Protein AF-A0A534W1B5-F1 (afdb_monomer_lite)

Structure (mmCIF, N/CA/C/O backbone):
data_AF-A0A534W1B5-F1
#
_entry.id   AF-A0A534W1B5-F1
#
loop_
_atom_site.group_PDB
_atom_site.id
_atom_site.type_symbol
_atom_site.label_atom_id
_atom_site.label_alt_id
_atom_site.label_comp_id
_atom_site.label_asym_id
_atom_site.label_entity_id
_atom_site.label_seq_id
_atom_site.pdbx_PDB_ins_code
_atom_site.Cartn_x
_atom_site.Cartn_y
_atom_site.Cartn_z
_atom_site.occupancy
_atom_site.B_iso_or_equiv
_atom_site.auth_seq_id
_atom_site.auth_comp_id
_atom_site.auth_asym_id
_atom_site.auth_atom_id
_atom_site.pdbx_PDB_model_num
ATOM 1 N N . MET A 1 1 ? 10.243 6.006 29.711 1.00 44.88 1 MET A N 1
ATOM 2 C CA . MET A 1 1 ? 9.393 5.109 28.895 1.00 44.88 1 MET A CA 1
ATOM 3 C C . MET A 1 1 ? 9.119 5.809 27.574 1.00 44.88 1 MET A C 1
ATOM 5 O O . MET A 1 1 ? 8.767 6.979 27.606 1.00 44.88 1 MET A O 1
ATOM 9 N N . LYS A 1 2 ? 9.389 5.174 26.429 1.00 53.03 2 LYS A N 1
ATOM 10 C CA . LYS A 1 2 ? 9.170 5.787 25.109 1.00 53.03 2 LYS A CA 1
ATOM 11 C C . LYS A 1 2 ? 7.840 5.260 24.572 1.00 53.03 2 LYS A C 1
ATOM 13 O O . LYS A 1 2 ? 7.810 4.198 23.958 1.00 53.03 2 LYS A O 1
ATOM 18 N N . SER A 1 3 ? 6.763 5.940 24.949 1.00 62.56 3 SER A N 1
ATOM 19 C CA . SER A 1 3 ? 5.385 5.529 24.678 1.00 62.56 3 SER A CA 1
ATOM 20 C C . SER A 1 3 ? 5.034 5.663 23.190 1.00 62.56 3 SER A C 1
ATOM 22 O O . SER A 1 3 ? 5.501 6.578 22.514 1.00 62.56 3 SER A O 1
ATOM 24 N N . ASP A 1 4 ? 4.224 4.714 22.716 1.00 73.00 4 ASP A N 1
ATOM 25 C CA . ASP A 1 4 ? 3.434 4.740 21.473 1.00 73.00 4 ASP A CA 1
ATOM 26 C C . ASP A 1 4 ? 4.147 4.416 20.145 1.00 73.00 4 ASP A C 1
ATOM 28 O O . ASP A 1 4 ? 3.886 5.032 19.112 1.00 73.00 4 ASP A O 1
ATOM 32 N N . ARG A 1 5 ? 5.011 3.388 20.115 1.00 74.06 5 ARG A N 1
ATOM 33 C CA . ARG A 1 5 ? 5.514 2.813 18.848 1.00 74.06 5 ARG A CA 1
ATOM 34 C 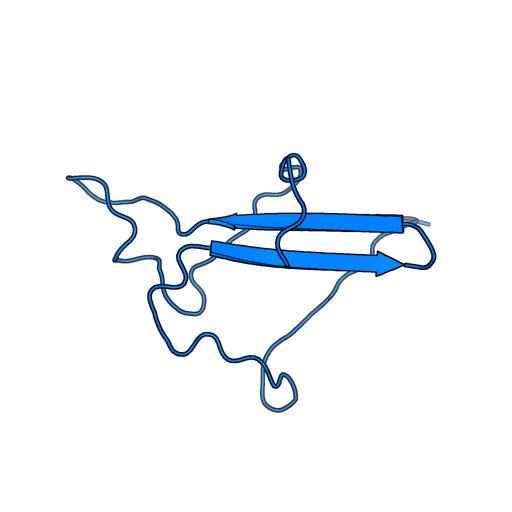C . ARG A 1 5 ? 4.887 1.453 18.551 1.00 74.06 5 ARG A C 1
ATOM 36 O O . ARG A 1 5 ? 5.260 0.458 19.165 1.00 74.06 5 ARG A O 1
ATOM 43 N N . ILE A 1 6 ? 4.048 1.393 17.520 1.00 75.69 6 ILE A N 1
ATOM 44 C CA . ILE A 1 6 ? 3.622 0.134 16.896 1.00 75.69 6 ILE A CA 1
ATOM 45 C C . ILE A 1 6 ? 4.615 -0.203 15.779 1.00 75.69 6 ILE A C 1
ATOM 47 O O . ILE A 1 6 ? 4.897 0.626 14.918 1.00 75.69 6 ILE A O 1
ATOM 51 N N . THR A 1 7 ? 5.197 -1.404 15.806 1.00 79.50 7 THR A N 1
ATOM 52 C CA . THR A 1 7 ? 6.050 -1.922 14.723 1.00 79.50 7 THR A CA 1
ATOM 53 C C . THR A 1 7 ? 5.405 -3.176 14.159 1.00 79.50 7 THR A C 1
ATOM 55 O O . THR A 1 7 ? 5.318 -4.183 14.855 1.00 79.50 7 THR A O 1
ATOM 58 N N . VAL A 1 8 ? 4.977 -3.115 12.900 1.00 76.12 8 VAL A N 1
ATOM 59 C CA . VAL A 1 8 ? 4.469 -4.272 12.157 1.00 76.12 8 VAL A CA 1
ATOM 60 C C . VAL A 1 8 ? 5.611 -4.824 11.312 1.00 76.12 8 VAL A C 1
ATOM 62 O O . VAL A 1 8 ? 6.265 -4.073 10.591 1.00 76.12 8 VAL A O 1
ATOM 65 N N . ARG A 1 9 ? 5.881 -6.126 11.421 1.00 76.94 9 ARG A N 1
ATOM 66 C CA . ARG A 1 9 ? 6.841 -6.834 10.567 1.00 76.94 9 ARG A CA 1
ATOM 67 C C . ARG A 1 9 ? 6.085 -7.924 9.817 1.00 76.94 9 ARG A C 1
ATOM 69 O O . ARG A 1 9 ? 5.472 -8.771 10.456 1.00 76.94 9 ARG A O 1
ATOM 76 N N . GLY A 1 10 ? 6.125 -7.874 8.491 1.00 70.75 10 GLY A N 1
ATOM 77 C CA . GLY A 1 10 ? 5.568 -8.890 7.598 1.00 70.75 10 GLY A CA 1
ATOM 78 C C . GLY A 1 10 ? 6.653 -9.440 6.670 1.00 70.75 10 GLY A C 1
ATOM 79 O O . GLY A 1 10 ? 7.614 -8.734 6.370 1.00 70.75 10 GLY A O 1
ATOM 80 N N . GLY A 1 11 ? 6.523 -10.703 6.263 1.00 69.94 11 GLY A N 1
ATOM 81 C CA . GLY A 1 11 ? 7.461 -11.425 5.392 1.00 69.94 11 GLY A CA 1
ATOM 82 C C . GLY A 1 11 ? 7.653 -12.892 5.812 1.00 69.94 11 GLY A C 1
ATOM 83 O O . GLY A 1 11 ? 7.201 -13.290 6.885 1.00 69.94 11 GLY A O 1
ATOM 84 N N . HIS A 1 12 ? 8.376 -13.673 4.998 1.00 64.62 12 HIS A N 1
ATOM 85 C CA . HIS A 1 12 ? 8.648 -15.116 5.187 1.00 64.62 12 HIS A CA 1
ATOM 86 C C . HIS A 1 12 ? 7.387 -16.011 5.107 1.00 64.62 12 HIS A C 1
ATOM 88 O O . HIS A 1 12 ? 6.334 -15.568 4.656 1.00 64.62 12 HIS A O 1
ATOM 94 N N . SER A 1 13 ? 7.497 -17.291 5.490 1.00 60.22 13 SER A N 1
ATOM 95 C CA . SER A 1 13 ? 6.502 -18.352 5.234 1.00 60.22 13 SER A CA 1
ATOM 96 C C . SER A 1 13 ? 5.098 -18.103 5.796 1.00 60.22 13 SER A C 1
ATOM 98 O O . SER A 1 13 ? 4.145 -18.702 5.311 1.00 60.22 13 SER A O 1
ATOM 100 N N . ASN A 1 14 ? 4.955 -17.233 6.799 1.00 63.81 14 ASN A N 1
ATOM 101 C CA . ASN A 1 14 ? 3.676 -16.970 7.468 1.00 63.81 14 ASN A CA 1
ATOM 102 C C . ASN A 1 14 ? 2.965 -15.707 6.955 1.00 63.81 14 ASN A C 1
ATOM 104 O O . ASN A 1 14 ? 1.889 -15.373 7.447 1.00 63.81 14 ASN A O 1
ATOM 108 N N . TRP A 1 15 ? 3.550 -14.987 5.992 1.00 71.69 15 TRP A N 1
ATOM 109 C CA . TRP A 1 15 ? 2.917 -13.826 5.374 1.00 71.69 15 TRP A CA 1
ATOM 110 C C . TRP A 1 15 ? 2.301 -14.232 4.035 1.00 71.69 15 TRP A C 1
ATOM 112 O O . TRP A 1 15 ? 3.006 -14.496 3.064 1.00 71.69 15 TRP A O 1
ATOM 122 N N . THR A 1 16 ? 0.973 -14.309 3.988 1.00 67.12 16 THR A N 1
ATOM 123 C CA . THR A 1 16 ? 0.231 -14.847 2.835 1.00 67.12 16 THR A CA 1
ATOM 124 C C . THR A 1 16 ? 0.197 -13.904 1.633 1.00 67.12 16 THR A C 1
ATOM 126 O O . THR A 1 16 ? -0.123 -14.339 0.530 1.00 67.12 16 THR A O 1
ATOM 129 N N . TYR A 1 17 ? 0.543 -12.626 1.816 1.00 68.06 17 TYR A N 1
ATOM 130 C CA . TYR A 1 17 ? 0.531 -11.633 0.745 1.00 68.06 17 TYR A CA 1
ATOM 131 C C . TYR A 1 17 ? 1.902 -11.524 0.066 1.00 68.06 17 TYR A C 1
ATOM 133 O O . TYR A 1 17 ? 2.860 -11.013 0.650 1.00 68.06 17 TYR A O 1
ATOM 141 N N . ARG A 1 18 ? 2.003 -11.999 -1.178 1.00 70.44 18 ARG A N 1
ATOM 142 C CA . ARG A 1 18 ? 3.230 -11.952 -1.986 1.00 70.44 18 ARG A CA 1
ATOM 143 C C . ARG A 1 18 ? 3.163 -10.789 -2.977 1.00 70.44 18 ARG A C 1
ATOM 145 O O . ARG A 1 18 ? 2.144 -10.581 -3.618 1.00 70.44 18 ARG A O 1
ATOM 152 N N . LEU A 1 19 ? 4.265 -10.054 -3.122 1.00 71.94 19 LEU A N 1
ATOM 153 C CA . LEU A 1 19 ? 4.431 -9.001 -4.136 1.00 71.94 19 LEU A CA 1
ATOM 154 C C . LEU A 1 19 ? 5.017 -9.572 -5.444 1.00 71.94 19 LEU A C 1
ATOM 156 O O . LEU A 1 19 ? 5.895 -8.969 -6.049 1.00 71.94 19 LEU A O 1
ATOM 160 N N . ASP A 1 20 ? 4.603 -10.767 -5.857 1.00 71.00 20 ASP A N 1
ATOM 161 C CA . ASP A 1 20 ? 5.251 -11.522 -6.941 1.00 71.00 20 ASP A CA 1
ATOM 162 C C . ASP A 1 20 ? 4.816 -11.118 -8.361 1.00 71.00 20 ASP A C 1
ATOM 164 O O . ASP A 1 20 ? 5.416 -11.585 -9.326 1.00 71.00 20 ASP A O 1
ATOM 168 N N . GLN A 1 21 ? 3.828 -10.229 -8.500 1.00 71.00 21 GLN A N 1
ATOM 169 C CA . GLN A 1 21 ? 3.359 -9.698 -9.787 1.00 71.00 21 GLN A CA 1
ATOM 170 C C . GLN A 1 21 ? 3.722 -8.207 -9.951 1.00 71.00 21 GLN A C 1
ATOM 172 O O . GLN A 1 21 ? 2.914 -7.344 -9.612 1.00 71.00 21 GLN A O 1
ATOM 177 N N . PRO A 1 22 ? 4.930 -7.859 -10.428 1.00 70.50 22 PRO A N 1
ATOM 178 C CA . PRO A 1 22 ? 5.232 -6.492 -10.853 1.00 70.50 22 PRO A CA 1
ATOM 179 C C . PRO A 1 22 ? 4.478 -6.128 -12.154 1.00 70.50 22 PRO A C 1
ATOM 181 O O . PRO A 1 22 ? 4.225 -7.017 -12.970 1.00 70.50 22 PRO A O 1
ATOM 184 N N . PRO A 1 23 ? 4.187 -4.838 -12.416 1.00 84.50 23 PRO A N 1
ATOM 185 C CA . PRO A 1 23 ? 4.415 -3.686 -11.545 1.00 84.50 23 PRO A CA 1
ATOM 186 C C . PRO A 1 23 ? 3.298 -3.514 -10.504 1.00 84.50 23 PRO A C 1
ATOM 188 O O . PRO A 1 23 ? 2.116 -3.625 -10.814 1.00 84.50 23 PRO A O 1
ATOM 191 N N . GLN A 1 24 ? 3.680 -3.184 -9.274 1.00 86.56 24 GLN A N 1
ATOM 192 C CA . GLN A 1 24 ? 2.765 -2.853 -8.181 1.00 86.56 24 GLN A CA 1
ATOM 193 C C . GLN A 1 24 ? 2.478 -1.348 -8.118 1.00 86.56 24 GLN A C 1
ATOM 195 O O . GLN A 1 24 ? 1.466 -0.927 -7.558 1.00 86.56 24 GLN A O 1
ATOM 200 N N . GLY A 1 25 ? 3.380 -0.514 -8.647 1.00 90.25 25 GLY A N 1
ATOM 201 C CA . GLY A 1 25 ? 3.311 0.948 -8.607 1.00 90.25 25 GLY A CA 1
ATOM 202 C C . GLY A 1 25 ? 3.580 1.539 -7.220 1.00 90.25 25 GLY A C 1
ATOM 203 O O . GLY A 1 25 ? 4.366 2.478 -7.077 1.00 90.25 25 GLY A O 1
ATOM 204 N N . SER A 1 26 ? 2.967 0.986 -6.173 1.00 89.50 26 SER A N 1
ATOM 205 C CA . SER A 1 26 ? 3.144 1.393 -4.780 1.00 89.50 26 SER A CA 1
ATOM 206 C C . SER A 1 26 ? 2.758 0.286 -3.802 1.00 89.50 26 SER A C 1
ATOM 208 O O . SER A 1 26 ? 1.888 -0.527 -4.096 1.00 89.50 26 SER A O 1
ATOM 210 N N . VAL A 1 27 ? 3.337 0.314 -2.602 1.00 88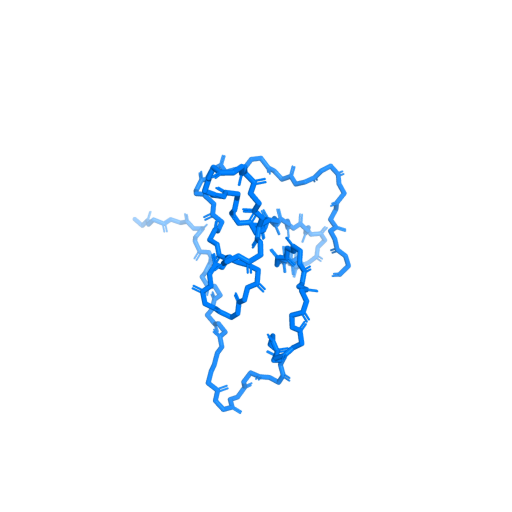.00 27 VAL A N 1
ATOM 211 C CA . VAL A 1 27 ? 2.904 -0.511 -1.466 1.00 88.00 27 VAL A CA 1
ATOM 212 C C . VAL A 1 27 ? 2.344 0.397 -0.378 1.00 88.00 27 VAL A C 1
ATOM 214 O O . VAL A 1 27 ? 3.018 1.323 0.075 1.00 88.00 27 VAL A O 1
ATOM 217 N N . ALA A 1 28 ? 1.124 0.115 0.073 1.00 89.44 28 ALA A N 1
ATOM 218 C CA . ALA A 1 28 ? 0.464 0.861 1.135 1.00 89.44 28 ALA A CA 1
ATOM 219 C C . ALA A 1 28 ? 0.216 -0.009 2.371 1.00 89.44 28 ALA A C 1
ATOM 221 O O . ALA A 1 28 ? 0.062 -1.225 2.285 1.00 89.44 28 ALA A O 1
ATOM 222 N N . VAL A 1 29 ? 0.167 0.633 3.536 1.00 86.38 29 VAL A N 1
ATOM 223 C CA . VAL A 1 29 ? -0.230 0.007 4.799 1.00 86.38 29 VAL A CA 1
ATOM 224 C C . VAL A 1 29 ? -1.378 0.808 5.383 1.00 86.38 29 VAL A C 1
ATOM 226 O O . VAL A 1 29 ? -1.258 2.022 5.544 1.00 86.38 29 VAL A O 1
ATOM 229 N N . ARG A 1 30 ? -2.456 0.113 5.755 1.00 89.56 30 ARG A N 1
ATOM 230 C CA . ARG A 1 30 ? -3.562 0.642 6.555 1.00 89.56 30 ARG A CA 1
ATOM 231 C C . ARG A 1 30 ? -3.604 -0.082 7.896 1.00 89.56 30 ARG A C 1
ATOM 233 O O . ARG A 1 30 ? -3.818 -1.289 7.950 1.00 89.56 30 ARG A O 1
ATOM 240 N N . LEU A 1 31 ? -3.426 0.663 8.980 1.00 87.25 31 LEU A N 1
ATOM 241 C CA . LEU A 1 31 ? -3.551 0.176 10.349 1.00 87.25 31 LEU A CA 1
ATOM 242 C C . LEU A 1 31 ? -4.829 0.743 10.964 1.00 87.25 31 LEU A C 1
ATOM 244 O O . LEU A 1 31 ? -4.961 1.957 11.099 1.00 87.25 31 LEU A O 1
ATOM 248 N N . THR A 1 32 ? -5.741 -0.138 11.371 1.00 89.69 32 THR A N 1
ATOM 249 C CA . THR A 1 32 ? -6.966 0.245 12.086 1.00 89.69 32 THR A CA 1
ATOM 250 C C . THR A 1 32 ? -6.893 -0.273 13.518 1.00 89.69 32 THR A C 1
ATOM 252 O O . THR A 1 32 ? -6.675 -1.464 13.728 1.00 89.69 32 THR A O 1
ATOM 255 N N . VAL A 1 33 ? -7.050 0.612 14.503 1.00 87.12 33 VAL A N 1
ATOM 256 C CA . VAL A 1 33 ? -7.053 0.283 15.936 1.00 87.12 33 VAL A CA 1
ATOM 257 C C . VAL A 1 33 ? -8.274 0.933 16.581 1.00 87.12 33 VAL A C 1
ATOM 259 O O . VAL A 1 33 ? -8.340 2.157 16.723 1.00 87.12 33 VAL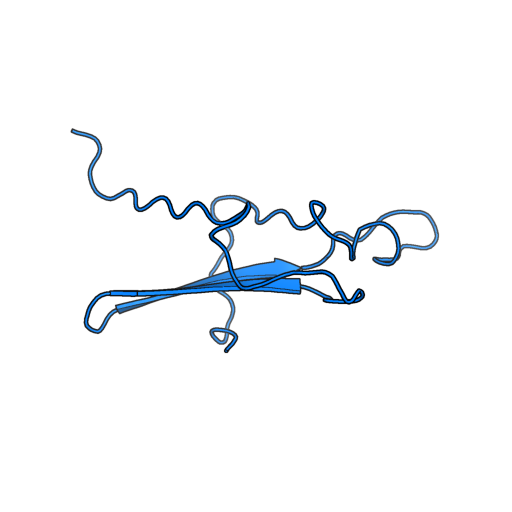 A O 1
ATOM 262 N N . GLY A 1 34 ? -9.259 0.115 16.958 1.00 89.62 34 GLY A N 1
ATOM 263 C CA . GLY A 1 34 ? -10.569 0.609 17.384 1.00 89.62 34 GLY A CA 1
ATOM 264 C C . GLY A 1 34 ? -11.207 1.450 16.276 1.00 89.62 34 GLY A C 1
ATOM 265 O O . GLY A 1 34 ? -11.398 0.971 15.165 1.00 89.62 34 GLY A O 1
ATOM 266 N N . THR A 1 35 ? -11.489 2.721 16.564 1.00 90.81 35 THR A N 1
ATOM 267 C CA . THR A 1 35 ? -12.053 3.680 15.597 1.00 90.81 35 THR A CA 1
ATOM 268 C C . THR A 1 35 ? -10.998 4.498 14.845 1.00 90.81 35 THR A C 1
ATOM 270 O O . THR A 1 35 ? -11.343 5.315 13.992 1.00 90.81 35 THR A O 1
ATOM 273 N N . ARG A 1 36 ? -9.707 4.328 15.156 1.00 88.00 36 ARG A N 1
ATOM 274 C CA . ARG A 1 36 ? -8.620 5.106 14.549 1.00 88.00 36 ARG A CA 1
ATOM 275 C C . ARG A 1 36 ? -8.035 4.358 13.362 1.00 88.00 36 ARG A C 1
ATOM 277 O O . ARG A 1 36 ? -7.676 3.193 13.491 1.00 88.00 36 ARG A O 1
ATOM 284 N N . THR A 1 37 ? -7.869 5.059 12.245 1.00 89.88 37 THR A N 1
ATOM 285 C CA . THR A 1 37 ? -7.193 4.541 11.050 1.00 89.88 37 THR A CA 1
ATOM 286 C C . THR A 1 37 ? -5.962 5.384 10.752 1.00 89.88 37 THR A C 1
ATOM 288 O O . THR A 1 37 ? -6.026 6.612 10.760 1.00 89.88 37 THR A O 1
ATOM 291 N N . TRP A 1 38 ? -4.843 4.721 10.485 1.00 87.62 38 TRP A N 1
ATOM 292 C CA . TRP A 1 38 ? -3.613 5.330 9.999 1.00 87.62 38 TRP A CA 1
ATOM 293 C C . TRP A 1 38 ? -3.189 4.661 8.700 1.00 87.62 38 TRP A C 1
ATOM 295 O O . TRP A 1 38 ? -3.296 3.440 8.568 1.00 87.62 38 TRP A O 1
ATOM 305 N N . CYS A 1 39 ? -2.682 5.456 7.762 1.00 90.44 39 CYS A N 1
ATOM 306 C CA . CYS A 1 39 ? -2.243 4.961 6.470 1.00 90.44 39 CYS A CA 1
ATOM 307 C C . CYS A 1 39 ? -0.906 5.564 6.068 1.00 90.44 39 CYS A C 1
ATOM 309 O O . CYS A 1 39 ? -0.644 6.744 6.303 1.00 90.44 39 CYS A O 1
ATOM 311 N N . ALA A 1 40 ? -0.100 4.752 5.399 1.00 90.38 40 ALA A N 1
ATOM 312 C CA . ALA A 1 40 ? 1.090 5.185 4.691 1.00 90.38 40 ALA A CA 1
ATOM 313 C C . ALA A 1 40 ? 1.099 4.577 3.295 1.00 90.38 40 ALA A C 1
ATOM 315 O O . ALA A 1 40 ? 0.626 3.460 3.092 1.00 90.38 40 ALA A O 1
ATOM 316 N N . ASN A 1 41 ? 1.666 5.319 2.351 1.00 91.25 41 ASN A N 1
ATOM 317 C CA . ASN A 1 41 ? 1.882 4.862 0.989 1.00 91.25 41 ASN A CA 1
ATOM 318 C C . ASN A 1 41 ? 3.362 5.014 0.628 1.00 91.25 41 ASN A C 1
ATOM 320 O O . ASN A 1 41 ? 3.949 6.070 0.868 1.00 91.25 41 ASN A O 1
ATOM 324 N N . ALA A 1 42 ? 3.952 3.973 0.051 1.00 92.12 42 ALA A N 1
ATOM 325 C CA . ALA A 1 42 ? 5.319 3.959 -0.445 1.00 92.12 42 ALA A CA 1
ATOM 326 C C . ALA A 1 42 ? 5.298 3.703 -1.963 1.00 92.12 42 ALA A C 1
ATOM 328 O O . ALA A 1 42 ? 5.179 2.548 -2.380 1.00 92.12 42 ALA A O 1
ATOM 329 N N . PRO A 1 43 ? 5.387 4.749 -2.806 1.00 91.94 43 PRO A N 1
ATOM 330 C CA . PRO A 1 43 ? 5.458 4.576 -4.254 1.00 91.94 43 PRO A CA 1
ATOM 331 C C . PRO A 1 43 ? 6.788 3.949 -4.689 1.00 91.94 43 PRO A C 1
ATOM 333 O O . PRO A 1 43 ? 7.806 4.075 -3.999 1.00 91.94 43 PRO A O 1
ATOM 336 N N . ALA A 1 44 ? 6.791 3.305 -5.858 1.00 93.69 44 ALA A N 1
ATOM 337 C CA . ALA A 1 44 ? 8.016 2.863 -6.511 1.00 93.69 44 ALA A CA 1
ATOM 338 C C . ALA A 1 44 ? 8.932 4.069 -6.753 1.00 93.69 44 ALA A C 1
ATOM 340 O O . ALA A 1 44 ? 8.509 5.127 -7.225 1.00 93.69 44 ALA A O 1
ATOM 341 N N . ARG A 1 45 ? 10.213 3.918 -6.420 1.00 93.88 45 ARG A N 1
ATOM 342 C CA . ARG A 1 45 ? 11.184 5.005 -6.555 1.00 93.88 45 ARG A CA 1
ATOM 343 C C . ARG A 1 45 ? 11.474 5.286 -8.033 1.00 93.88 45 ARG A C 1
ATOM 345 O O . ARG A 1 45 ? 11.856 4.381 -8.772 1.00 93.88 45 ARG A O 1
ATOM 352 N N . THR A 1 46 ? 11.400 6.548 -8.442 1.00 94.81 46 THR A N 1
ATOM 353 C CA . THR A 1 46 ? 11.870 6.982 -9.765 1.00 94.81 46 THR A CA 1
ATOM 354 C C . THR A 1 46 ? 13.397 7.063 -9.793 1.00 94.81 46 THR A C 1
ATOM 356 O O . THR A 1 46 ? 14.014 7.611 -8.879 1.00 94.81 46 THR A O 1
ATOM 359 N N . SER A 1 47 ? 14.025 6.523 -10.837 1.00 93.81 47 SER A N 1
ATOM 360 C CA . SER A 1 47 ? 15.478 6.593 -11.040 1.00 93.81 47 SER A CA 1
ATOM 361 C C . SER A 1 47 ? 15.861 6.518 -12.522 1.00 93.81 47 SER A C 1
ATOM 363 O O . SER A 1 47 ? 15.032 6.156 -13.354 1.00 93.81 47 SER A O 1
ATOM 365 N N . GLY A 1 48 ? 17.130 6.797 -12.833 1.00 94.12 48 GLY A N 1
ATOM 366 C CA . GLY A 1 48 ? 17.684 6.701 -14.187 1.00 94.12 48 GLY A CA 1
ATOM 367 C C . GLY A 1 48 ? 17.575 7.992 -15.001 1.00 94.12 48 GLY A C 1
ATOM 368 O O . GLY A 1 48 ? 17.052 9.002 -14.528 1.00 94.12 48 GLY A O 1
ATOM 369 N N . ASN A 1 49 ? 18.105 7.943 -16.224 1.00 92.31 49 ASN A N 1
ATOM 370 C CA . ASN A 1 49 ? 17.992 8.999 -17.225 1.00 92.31 49 ASN A CA 1
ATOM 371 C C . ASN A 1 49 ? 17.740 8.351 -18.605 1.00 92.31 49 ASN A C 1
ATOM 373 O O . ASN A 1 49 ? 18.673 7.756 -19.148 1.00 92.31 49 ASN A O 1
ATOM 377 N N . PRO A 1 50 ? 16.514 8.407 -19.159 1.00 92.56 50 PRO A N 1
ATOM 378 C CA . PRO A 1 50 ? 15.351 9.146 -18.656 1.00 92.56 50 PRO A CA 1
ATOM 379 C C . PRO A 1 50 ? 14.755 8.554 -17.356 1.00 92.56 50 PRO A C 1
ATOM 381 O O . PRO A 1 50 ? 14.907 7.355 -17.104 1.00 92.56 50 PRO A O 1
ATOM 384 N N . PRO A 1 51 ? 14.085 9.367 -16.511 1.00 94.56 51 PRO A N 1
ATOM 385 C CA . PRO A 1 51 ? 13.519 8.902 -15.243 1.00 94.56 51 PRO A CA 1
ATOM 386 C C . PRO A 1 51 ? 12.408 7.856 -15.432 1.00 94.56 51 PRO A C 1
ATOM 388 O O . PRO A 1 51 ? 11.445 8.096 -16.157 1.00 94.56 51 PRO A O 1
ATOM 391 N N . SER A 1 52 ? 12.502 6.716 -14.740 1.00 94.69 52 SER A N 1
ATOM 392 C CA . SER A 1 52 ? 11.455 5.682 -14.720 1.00 94.69 52 SER A CA 1
ATOM 393 C C . SER A 1 52 ? 11.392 4.927 -13.384 1.00 94.69 52 SER A C 1
ATOM 395 O O . SER A 1 52 ? 12.328 4.972 -12.581 1.00 94.69 52 SER A O 1
ATOM 397 N N . THR A 1 53 ? 10.287 4.220 -13.137 1.00 94.62 53 THR A N 1
ATOM 398 C CA . THR A 1 53 ? 10.101 3.348 -11.961 1.00 94.62 53 THR A CA 1
ATOM 399 C C . THR A 1 53 ? 10.410 1.878 -12.244 1.00 94.62 53 THR A C 1
ATOM 401 O O . THR A 1 53 ? 10.526 1.106 -11.298 1.00 94.62 53 THR A O 1
ATOM 404 N N . ALA A 1 54 ? 10.611 1.487 -13.508 1.00 92.12 54 ALA A N 1
ATOM 405 C CA . ALA A 1 54 ? 10.710 0.087 -13.938 1.00 92.12 54 ALA A CA 1
ATOM 406 C C . ALA A 1 54 ? 11.760 -0.733 -13.164 1.00 92.12 54 ALA A C 1
ATOM 408 O O . ALA A 1 54 ? 11.539 -1.899 -12.864 1.00 92.12 54 ALA A O 1
ATOM 409 N N . ALA A 1 55 ? 12.885 -0.114 -12.788 1.00 91.56 55 ALA A N 1
ATOM 410 C CA . ALA A 1 55 ? 13.952 -0.777 -12.034 1.00 91.56 55 ALA A CA 1
ATOM 411 C C . ALA A 1 55 ? 13.683 -0.913 -10.519 1.00 91.56 55 ALA A C 1
ATOM 413 O O . ALA A 1 55 ? 14.394 -1.653 -9.842 1.00 91.56 55 ALA A O 1
ATOM 414 N N . ASN A 1 56 ? 12.715 -0.172 -9.966 1.00 92.44 56 ASN A N 1
ATOM 415 C CA . ASN A 1 56 ? 12.393 -0.183 -8.533 1.00 92.44 56 ASN A CA 1
ATOM 416 C C . ASN A 1 56 ? 10.957 -0.648 -8.241 1.00 92.44 56 ASN A C 1
ATOM 418 O O . ASN A 1 56 ? 10.589 -0.737 -7.074 1.00 92.44 56 ASN A O 1
ATOM 422 N N . ASP A 1 57 ? 10.148 -0.928 -9.261 1.00 92.31 57 ASP A N 1
ATOM 423 C CA . ASP A 1 57 ? 8.795 -1.468 -9.119 1.00 92.31 57 ASP A CA 1
ATOM 424 C C . ASP A 1 57 ? 8.831 -3.001 -9.000 1.00 92.31 57 ASP A C 1
ATOM 426 O O . ASP A 1 57 ? 8.329 -3.747 -9.840 1.00 92.31 57 ASP A O 1
ATOM 430 N N . THR A 1 58 ? 9.547 -3.476 -7.980 1.00 88.50 58 THR A N 1
ATOM 431 C CA . THR A 1 58 ? 9.788 -4.899 -7.727 1.00 88.50 58 THR A CA 1
ATOM 432 C C . THR A 1 58 ? 9.811 -5.182 -6.227 1.00 88.50 58 THR A C 1
ATOM 434 O O . THR A 1 58 ? 9.928 -4.274 -5.399 1.00 88.50 58 THR A O 1
ATOM 437 N N . VAL A 1 59 ? 9.767 -6.467 -5.870 1.00 85.44 59 VAL A N 1
ATOM 438 C CA . VAL A 1 59 ? 9.955 -6.945 -4.490 1.00 85.44 59 VAL A CA 1
ATOM 439 C C . VAL A 1 59 ? 11.207 -6.315 -3.855 1.00 85.44 59 VAL A C 1
ATOM 441 O O . VAL A 1 59 ? 12.201 -6.067 -4.539 1.00 85.44 59 VAL A O 1
ATOM 444 N N . ASP A 1 60 ? 11.126 -6.017 -2.554 1.00 84.50 60 ASP A N 1
ATOM 445 C CA . ASP A 1 60 ? 12.187 -5.439 -1.708 1.00 84.50 60 ASP A CA 1
ATOM 446 C C . ASP A 1 60 ? 12.695 -4.034 -2.092 1.00 84.50 60 ASP A C 1
ATOM 448 O O . ASP A 1 60 ? 13.669 -3.540 -1.517 1.00 84.50 60 ASP A O 1
ATOM 452 N N . ARG A 1 61 ? 12.044 -3.344 -3.040 1.00 90.31 61 ARG A N 1
ATOM 453 C CA . ARG A 1 61 ? 12.467 -2.008 -3.510 1.00 90.31 61 ARG A CA 1
ATOM 454 C C . ARG A 1 61 ? 11.578 -0.846 -3.069 1.00 90.31 61 ARG A C 1
ATOM 456 O O . ARG A 1 61 ? 11.965 0.311 -3.248 1.00 90.31 61 ARG A O 1
ATOM 463 N N . PHE A 1 62 ? 10.441 -1.123 -2.437 1.00 89.94 62 PHE A N 1
ATOM 464 C CA . PHE A 1 62 ? 9.561 -0.099 -1.872 1.00 89.94 62 PHE A CA 1
ATOM 465 C C . PHE A 1 62 ? 10.056 0.342 -0.494 1.00 89.94 62 PHE A C 1
ATOM 467 O O . PHE A 1 62 ? 10.199 -0.475 0.41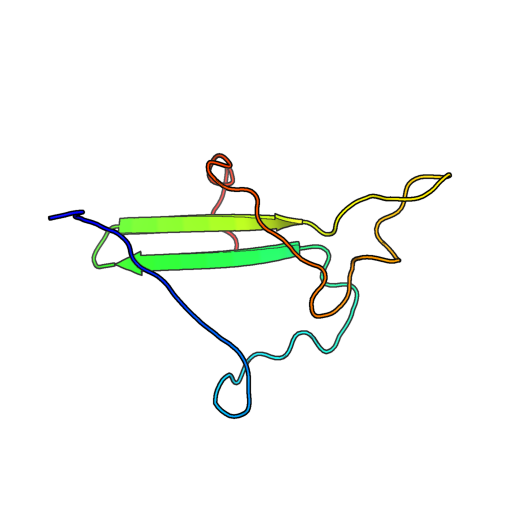3 1.00 89.94 62 PHE A O 1
ATOM 474 N N . ASN A 1 63 ? 10.299 1.643 -0.318 1.00 90.06 63 ASN A N 1
ATOM 475 C CA . ASN A 1 63 ? 10.747 2.203 0.956 1.00 90.06 63 ASN A CA 1
ATOM 476 C C . ASN A 1 63 ? 9.954 3.470 1.304 1.00 90.06 63 ASN A C 1
ATOM 478 O O . ASN A 1 63 ? 10.067 4.490 0.622 1.00 90.06 63 ASN A O 1
ATOM 482 N N . GLY A 1 64 ? 9.155 3.400 2.371 1.00 88.19 64 GLY A N 1
ATOM 483 C CA . GLY A 1 64 ? 8.418 4.542 2.907 1.00 88.19 64 GLY A CA 1
ATOM 484 C C . GLY A 1 64 ? 9.318 5.444 3.751 1.00 88.19 64 GLY A C 1
ATOM 485 O O . GLY A 1 64 ? 9.973 4.981 4.685 1.00 88.19 64 GLY A O 1
ATOM 486 N N . GLN A 1 65 ? 9.334 6.745 3.456 1.00 87.81 65 GLN A N 1
ATOM 487 C CA . GLN A 1 65 ? 10.166 7.690 4.200 1.00 87.81 65 GLN A CA 1
ATOM 488 C C . GLN A 1 65 ? 9.567 8.005 5.583 1.00 87.81 65 GLN A C 1
ATOM 490 O O . GLN A 1 65 ? 8.349 8.192 5.709 1.00 87.81 65 GLN A O 1
ATOM 495 N N . PRO A 1 66 ? 10.394 8.113 6.639 1.00 86.38 66 PRO A N 1
ATOM 496 C CA . PRO A 1 66 ? 9.931 8.559 7.947 1.00 86.38 66 PRO A CA 1
ATOM 497 C C . PRO A 1 66 ? 9.275 9.941 7.878 1.00 86.38 66 PRO A C 1
ATOM 499 O O . PRO A 1 66 ? 9.738 10.815 7.152 1.00 86.38 66 PRO A O 1
ATOM 502 N N . ARG A 1 67 ? 8.237 10.162 8.697 1.00 84.25 67 ARG A N 1
ATOM 503 C CA . ARG A 1 67 ? 7.507 11.445 8.797 1.00 84.25 67 ARG A CA 1
ATOM 504 C C . ARG A 1 67 ? 6.874 11.926 7.478 1.00 84.25 67 ARG A C 1
ATOM 506 O O . ARG A 1 67 ? 6.601 13.113 7.334 1.00 84.25 67 ARG A O 1
ATOM 513 N N . THR A 1 68 ? 6.608 11.015 6.543 1.00 86.56 68 THR A N 1
ATOM 514 C CA . THR A 1 68 ? 5.805 11.321 5.351 1.00 86.56 68 THR A CA 1
ATOM 515 C C . THR A 1 68 ? 4.362 11.632 5.770 1.00 86.56 68 THR A C 1
ATOM 517 O O . THR A 1 68 ? 3.813 10.888 6.592 1.00 86.56 68 THR A O 1
ATOM 520 N N . PRO A 1 69 ? 3.735 12.702 5.242 1.00 88.19 69 PRO A N 1
ATOM 521 C CA . PRO A 1 69 ? 2.319 12.967 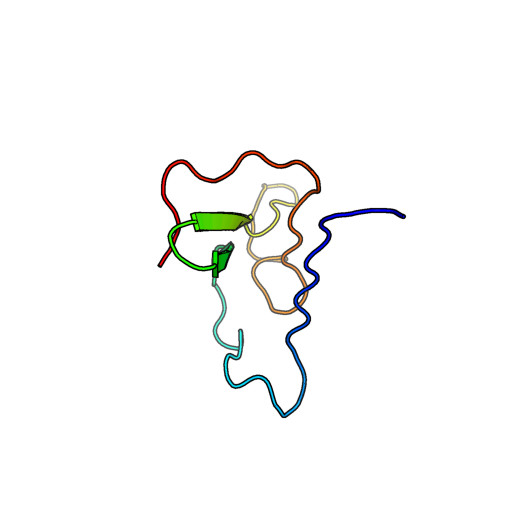5.466 1.00 88.19 69 PRO A CA 1
ATOM 522 C C . PRO A 1 69 ? 1.447 11.773 5.051 1.00 88.19 69 PRO A C 1
ATOM 524 O O . PRO A 1 69 ? 1.787 11.074 4.092 1.00 88.19 69 PRO A O 1
ATOM 527 N N . PRO A 1 70 ? 0.322 11.523 5.742 1.00 86.06 70 PRO A N 1
ATOM 528 C CA . PRO A 1 70 ? -0.610 10.489 5.314 1.00 86.06 70 PRO A CA 1
ATOM 529 C C . PRO A 1 70 ? -1.162 10.810 3.912 1.00 86.06 70 PRO A C 1
ATOM 531 O O . PRO A 1 70 ? -1.315 11.986 3.567 1.00 86.06 70 PRO A O 1
ATOM 534 N N . PRO A 1 71 ? -1.472 9.788 3.093 1.00 87.44 71 PRO A N 1
ATOM 535 C CA . PRO A 1 71 ? -2.105 10.003 1.798 1.00 87.44 71 PRO A CA 1
ATOM 536 C C . PRO A 1 71 ? -3.490 10.645 1.977 1.00 87.44 71 PRO A C 1
ATOM 538 O O . PRO A 1 71 ? -4.169 10.387 2.970 1.00 87.44 71 PRO A O 1
ATOM 541 N N . ALA A 1 72 ? -3.921 11.450 0.997 1.00 87.88 72 ALA A N 1
ATOM 542 C CA . ALA A 1 72 ? -5.218 12.142 1.029 1.00 87.88 72 ALA A CA 1
ATOM 543 C C . ALA A 1 72 ? -6.403 11.177 1.215 1.00 87.88 72 ALA A C 1
ATOM 545 O O . ALA A 1 72 ? -7.392 11.509 1.864 1.00 87.88 72 ALA A O 1
ATOM 546 N N . SER A 1 73 ? -6.269 9.963 0.684 1.00 88.62 73 SER A N 1
ATOM 547 C CA . SER A 1 73 ? -7.164 8.839 0.922 1.00 88.62 73 SER A CA 1
ATOM 548 C C . SER A 1 73 ? -6.349 7.620 1.334 1.00 88.62 73 SER A C 1
ATOM 550 O O . SER A 1 73 ? -5.339 7.308 0.701 1.00 88.62 73 SER A O 1
ATOM 552 N N . CYS A 1 74 ? -6.808 6.906 2.359 1.00 84.69 74 CYS A N 1
ATOM 553 C CA . CYS A 1 7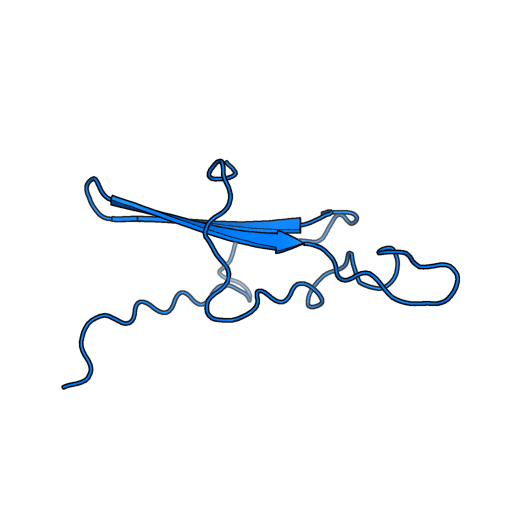4 ? -6.260 5.608 2.734 1.00 84.69 74 CYS A CA 1
ATOM 554 C C . CYS A 1 74 ? -6.480 4.592 1.605 1.00 84.69 74 CYS A C 1
ATOM 556 O O . CYS A 1 74 ? -7.640 4.286 1.318 1.00 84.69 74 CYS A O 1
ATOM 558 N N . PRO A 1 75 ? -5.413 4.057 0.985 1.00 80.50 75 PRO A N 1
ATOM 559 C CA . PRO A 1 75 ? -5.556 2.999 -0.005 1.00 80.50 75 PRO A CA 1
ATOM 560 C C . PRO A 1 75 ? -6.232 1.760 0.616 1.00 80.50 75 PRO A C 1
ATOM 562 O O . PRO A 1 75 ? -6.107 1.556 1.834 1.00 80.50 75 PRO A O 1
ATOM 565 N N . PRO A 1 76 ? -6.999 0.990 -0.180 1.00 67.81 76 PRO A N 1
ATOM 566 C CA . PRO A 1 76 ? -7.705 -0.197 0.290 1.00 67.81 76 PRO A CA 1
ATOM 567 C C . PRO A 1 76 ? -6.775 -1.298 0.804 1.00 67.81 76 PRO A C 1
ATOM 569 O O . PRO A 1 76 ? -5.631 -1.409 0.313 1.00 67.81 76 PRO A O 1
#

Radius of gyration: 14.6 Å; chains: 1; bounding box: 30×31×48 Å

Secondary structure (DSSP, 8-state):
-----------STT------SS---EEEEEEEETTEEEEEEEEPPPBTTTTBSTTTSSTT---PPTTPPPPSS---

pLDDT: mean 83.13, std 10.86, range [44.88, 94.81]

Foldseek 3Di:
DPDDDDDDDADDDPHPDDLADPQPQKDKDWDDDPPDIAIDIFGQDWDDVVTDSVVQSGPPRTDTDPPDDGPPDHDD

Sequence (76 aa):
MKSDRITVRGGHSNWTYRLDQPPQGSVAVRLTVGTRTWCANAPARTSGNPPSTAANDTVDRFNGQPRTPPPASCPP